Protein AF-A0A0K2RQP8-F1 (afdb_monomer)

pLDDT: mean 93.06, std 7.68, range [57.0, 98.81]

Secondary structure (DSSP, 8-state):
--EEEEES--GGG--EEEE-GGGHHHHHHHHHTTGGG-S-HHHHHHHHHHHHHHHHHHTTPPTT--EEEEEEEESS-TT-----

Mean predicted aligned error: 4.34 Å

Nearest PDB structures (foldseek):
  1pp0-assembly4_D  TM=4.276E-01  e=8.847E+00  Volvariella volvacea
  4ttb-assembly1_B  TM=2.465E-01  e=5.543E+00  Homo sapiens

Foldseek 3Di:
DDKDKDFPDPPVQFDDKDWCLVPLVVVLVVVVVVVVVCVPSVVVSVVQQVQQQVRCVVVVHDPSIGIGTIRMDDDPDPPDDPDD

Sequence (84 aa):
MPWLWLFAGPETRENYFVDVTDHVDAKLAAIRIHASQHPDLEGMERAVRGMLRHNASRAGMPGGRSAEAFHVVEVNGSQTIAGF

Structure (mmCIF, N/CA/C/O backbone):
data_AF-A0A0K2RQP8-F1
#
_entry.id   AF-A0A0K2RQP8-F1
#
loop_
_atom_site.group_PDB
_atom_site.id
_atom_site.type_symbol
_atom_site.label_atom_id
_atom_site.label_alt_id
_atom_site.label_comp_id
_atom_site.label_asym_id
_atom_site.label_entity_id
_atom_site.label_seq_id
_atom_site.pdbx_PDB_ins_code
_atom_site.Cartn_x
_atom_site.Cartn_y
_atom_site.Cartn_z
_atom_site.occupancy
_atom_site.B_iso_or_equiv
_atom_site.auth_seq_id
_atom_site.auth_comp_id
_atom_site.auth_asym_id
_atom_site.auth_atom_id
_atom_site.pdbx_PDB_model_num
ATOM 1 N N . MET A 1 1 ? -19.114 10.248 7.874 1.00 63.62 1 MET A N 1
ATOM 2 C CA . MET A 1 1 ? -17.994 11.098 8.319 1.00 63.62 1 MET A CA 1
ATOM 3 C C . MET A 1 1 ? -16.991 11.182 7.184 1.00 63.62 1 MET A C 1
ATOM 5 O O . MET A 1 1 ? -16.754 10.140 6.573 1.00 63.62 1 MET A O 1
ATOM 9 N N . PRO A 1 2 ? -16.481 12.370 6.821 1.00 86.31 2 PRO A N 1
ATOM 10 C CA . PRO A 1 2 ? -15.388 12.459 5.864 1.00 86.31 2 PRO A CA 1
ATOM 11 C C . PRO A 1 2 ? -14.113 11.886 6.499 1.00 86.31 2 PRO A C 1
ATOM 13 O O . PRO A 1 2 ? -13.769 12.213 7.632 1.00 86.31 2 PRO A O 1
ATOM 16 N N . TRP A 1 3 ? -13.427 11.010 5.773 1.00 92.62 3 TRP A N 1
ATOM 17 C CA . TRP A 1 3 ? -12.149 10.431 6.184 1.00 92.62 3 TRP A CA 1
ATOM 18 C C . TRP A 1 3 ? -11.042 11.021 5.325 1.00 92.62 3 TRP A C 1
ATOM 20 O O . TRP A 1 3 ? -11.186 11.094 4.105 1.00 92.62 3 TRP A O 1
ATOM 30 N N . LEU A 1 4 ? -9.929 11.397 5.949 1.00 94.75 4 LEU A N 1
ATOM 31 C CA . LEU A 1 4 ? -8.705 11.744 5.238 1.00 94.75 4 LEU A CA 1
ATOM 32 C C . LEU A 1 4 ? -7.749 10.552 5.292 1.00 94.75 4 LEU A C 1
ATOM 34 O O . LEU A 1 4 ? -7.419 10.072 6.374 1.00 94.75 4 LEU A O 1
ATOM 38 N N . TRP A 1 5 ? -7.309 10.091 4.122 1.00 96.69 5 TRP A N 1
ATOM 39 C CA . TRP A 1 5 ? -6.358 8.991 3.977 1.00 96.69 5 TRP A CA 1
ATOM 40 C C . TRP A 1 5 ? -5.041 9.544 3.453 1.00 96.69 5 TRP A C 1
ATOM 42 O O . TRP A 1 5 ? -4.978 10.076 2.346 1.00 96.69 5 TRP A O 1
ATOM 52 N N . LEU A 1 6 ? -3.992 9.439 4.262 1.00 96.88 6 LEU A N 1
ATOM 53 C CA . LEU A 1 6 ? -2.662 9.927 3.922 1.00 96.88 6 LEU A CA 1
ATOM 54 C C . LEU A 1 6 ? -1.762 8.739 3.591 1.00 96.88 6 LEU A C 1
ATOM 56 O O . LEU A 1 6 ? -1.551 7.864 4.431 1.00 96.88 6 LEU A O 1
ATOM 60 N N . PHE A 1 7 ? -1.227 8.733 2.373 1.00 95.62 7 PHE A N 1
ATOM 61 C CA . PHE A 1 7 ? -0.193 7.801 1.930 1.00 95.62 7 PHE A CA 1
ATOM 62 C C . PHE A 1 7 ? 1.196 8.430 2.110 1.00 95.62 7 PHE A C 1
ATOM 64 O O . PHE A 1 7 ? 1.339 9.646 1.979 1.00 95.62 7 PHE A O 1
ATOM 71 N N . ALA A 1 8 ? 2.212 7.602 2.377 1.00 90.94 8 ALA A N 1
ATOM 72 C CA . A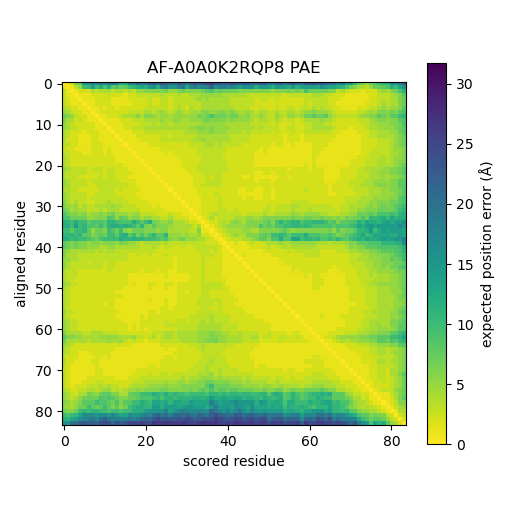LA A 1 8 ? 3.608 8.022 2.559 1.00 90.94 8 ALA A CA 1
ATOM 73 C C . ALA A 1 8 ? 3.825 9.055 3.689 1.00 90.94 8 ALA A C 1
ATOM 75 O O . ALA A 1 8 ? 4.649 9.964 3.577 1.00 90.94 8 ALA A O 1
ATOM 76 N N . GLY A 1 9 ? 3.073 8.917 4.786 1.00 88.19 9 GLY A N 1
ATOM 77 C CA . GLY A 1 9 ? 3.306 9.667 6.021 1.00 88.19 9 GLY A CA 1
ATOM 78 C C . GLY A 1 9 ? 4.429 9.061 6.877 1.00 88.19 9 GLY A C 1
ATOM 79 O O . GLY A 1 9 ? 4.991 8.026 6.526 1.00 88.19 9 GLY A O 1
ATOM 80 N N . PRO A 1 10 ? 4.766 9.674 8.027 1.00 94.44 10 PRO A N 1
ATOM 81 C CA . PRO A 1 10 ? 5.669 9.058 8.993 1.00 94.44 10 PRO A CA 1
ATOM 82 C C . PRO A 1 10 ? 5.139 7.696 9.446 1.00 94.44 10 PRO A C 1
ATOM 84 O O . PRO A 1 10 ? 3.976 7.593 9.835 1.00 94.44 10 PRO A O 1
ATOM 87 N N . GLU A 1 11 ? 6.009 6.686 9.478 1.00 94.75 11 GLU A N 1
ATOM 88 C CA . GLU A 1 11 ? 5.651 5.308 9.844 1.00 94.75 11 GLU A CA 1
ATOM 89 C C . GLU A 1 11 ? 4.900 5.226 11.186 1.00 94.75 11 GLU A C 1
ATOM 91 O O . GLU A 1 11 ? 3.933 4.483 11.330 1.00 94.75 11 GLU A O 1
ATOM 96 N N . THR A 1 12 ? 5.287 6.062 12.155 1.00 95.75 12 THR A N 1
ATOM 97 C CA . THR A 1 12 ? 4.681 6.145 13.497 1.00 95.75 12 THR A CA 1
ATOM 98 C C . THR A 1 12 ? 3.230 6.630 13.513 1.00 95.75 12 THR A C 1
ATOM 100 O O . THR A 1 12 ? 2.587 6.589 14.561 1.00 95.75 12 THR A O 1
ATOM 103 N N . ARG A 1 13 ? 2.710 7.131 12.386 1.00 96.75 13 ARG A N 1
ATOM 104 C CA . ARG A 1 13 ? 1.323 7.590 12.229 1.00 96.75 13 ARG A CA 1
ATOM 105 C C . ARG A 1 13 ? 0.466 6.631 11.408 1.00 96.75 13 ARG A C 1
ATOM 107 O O . ARG A 1 13 ? -0.752 6.780 11.411 1.00 96.75 13 ARG A O 1
ATOM 114 N N . GLU A 1 14 ? 1.063 5.678 10.703 1.00 97.56 14 GLU A N 1
ATOM 115 C CA . GLU A 1 14 ? 0.312 4.709 9.909 1.00 97.56 14 GLU A CA 1
ATOM 116 C C . GLU A 1 14 ? -0.500 3.801 10.837 1.00 97.56 14 GLU A C 1
ATOM 118 O O . GLU A 1 14 ? 0.040 3.136 11.719 1.00 97.56 14 GLU A O 1
ATOM 123 N N . ASN A 1 15 ? -1.817 3.809 10.657 1.00 96.88 15 ASN A N 1
ATOM 124 C CA . ASN A 1 15 ? -2.773 3.137 11.536 1.00 96.88 15 ASN A CA 1
ATOM 125 C C . ASN A 1 15 ? -3.760 2.248 10.765 1.00 96.88 15 ASN A C 1
ATOM 127 O O . ASN A 1 15 ? -4.637 1.637 11.374 1.00 96.88 15 ASN A O 1
ATOM 131 N N . TYR A 1 16 ? -3.622 2.167 9.440 1.00 97.50 16 TYR A N 1
ATOM 132 C CA . TYR A 1 16 ? -4.471 1.347 8.591 1.00 97.50 16 TYR A CA 1
ATOM 133 C C . TYR A 1 16 ? -3.664 0.697 7.469 1.00 97.50 16 TYR A C 1
ATOM 135 O O . TYR A 1 16 ? -2.816 1.341 6.852 1.00 97.50 16 TYR A O 1
ATOM 143 N N . PHE A 1 17 ? -3.952 -0.574 7.189 1.00 98.31 17 PHE A N 1
ATOM 144 C CA . PHE A 1 17 ? -3.269 -1.360 6.166 1.00 98.31 17 PHE A CA 1
ATOM 145 C C . PHE A 1 17 ? -4.293 -2.002 5.234 1.00 98.31 17 PHE A C 1
ATOM 147 O O . PHE A 1 17 ? -5.215 -2.678 5.689 1.00 98.31 17 PHE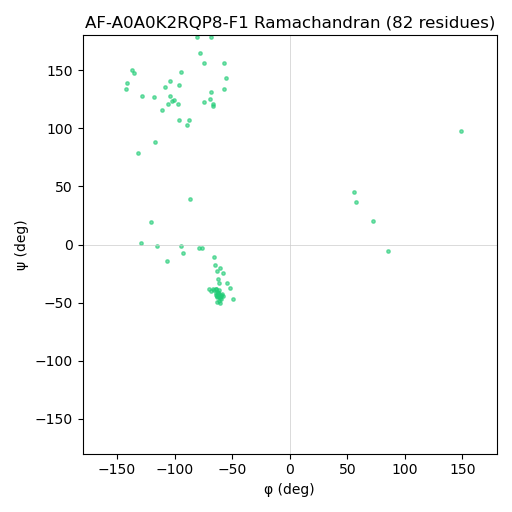 A O 1
ATOM 154 N N . VAL A 1 18 ? -4.121 -1.802 3.931 1.00 98.25 18 VAL A N 1
ATOM 155 C CA . VAL A 1 18 ? -4.962 -2.396 2.886 1.00 98.25 18 VAL A CA 1
ATOM 156 C C . VAL A 1 18 ? -4.206 -3.567 2.274 1.00 98.25 18 VAL A C 1
ATOM 158 O O . VAL A 1 18 ? -3.093 -3.374 1.788 1.00 98.25 18 VAL A O 1
ATOM 161 N N . ASP A 1 19 ? -4.793 -4.768 2.286 1.00 98.50 19 ASP A N 1
ATOM 162 C CA . ASP A 1 19 ? -4.252 -5.916 1.548 1.00 98.50 19 ASP A CA 1
ATOM 163 C C . ASP A 1 19 ? -4.359 -5.639 0.042 1.00 98.50 19 ASP A C 1
ATOM 165 O O . ASP A 1 19 ? -5.444 -5.421 -0.497 1.00 98.50 19 ASP A O 1
ATOM 169 N N . VAL A 1 20 ? -3.209 -5.623 -0.627 1.00 98.44 20 VAL A N 1
ATOM 170 C CA . VAL A 1 20 ? -3.083 -5.398 -2.070 1.00 98.44 20 VAL A CA 1
ATOM 171 C C . VAL A 1 20 ? -2.409 -6.579 -2.765 1.00 98.44 20 VAL A C 1
ATOM 173 O O . VAL A 1 20 ? -1.893 -6.414 -3.869 1.00 98.44 20 VAL A O 1
ATOM 176 N N . THR A 1 21 ? -2.379 -7.768 -2.150 1.00 98.44 21 THR A N 1
ATOM 177 C CA . THR A 1 21 ? -1.697 -8.957 -2.687 1.00 98.44 21 THR A CA 1
ATOM 178 C C . THR A 1 21 ? -2.058 -9.229 -4.141 1.00 98.44 21 THR A C 1
ATOM 180 O O . THR A 1 21 ? -1.159 -9.368 -4.969 1.00 98.44 21 THR A O 1
ATOM 183 N N . ASP A 1 22 ? -3.345 -9.196 -4.477 1.00 98.44 22 ASP A N 1
ATOM 184 C CA . ASP A 1 22 ? -3.813 -9.504 -5.833 1.00 98.44 22 ASP A CA 1
ATOM 185 C C . ASP A 1 22 ? -3.624 -8.334 -6.822 1.00 98.44 22 ASP A C 1
ATOM 187 O O . ASP A 1 22 ? -3.898 -8.463 -8.011 1.00 98.44 22 ASP A O 1
ATOM 191 N N . HIS A 1 23 ? -3.132 -7.185 -6.346 1.00 98.25 23 HIS A N 1
ATOM 192 C CA . HIS A 1 23 ? -2.991 -5.944 -7.116 1.00 98.25 23 HIS A CA 1
ATOM 193 C C . HIS A 1 23 ? -1.529 -5.515 -7.307 1.00 98.25 23 HIS A C 1
ATOM 195 O O . HIS A 1 23 ? -1.263 -4.509 -7.970 1.00 98.25 23 HIS A O 1
ATOM 201 N N . VAL A 1 24 ? -0.564 -6.268 -6.763 1.00 98.00 24 VAL A N 1
ATOM 202 C CA . VAL A 1 24 ? 0.864 -5.916 -6.844 1.00 98.00 24 VAL A CA 1
ATOM 203 C C . VAL A 1 24 ? 1.326 -5.794 -8.296 1.00 98.00 24 VAL A C 1
ATOM 205 O O . VAL A 1 24 ? 2.012 -4.833 -8.638 1.00 98.00 24 VAL A O 1
ATOM 208 N N . ASP A 1 25 ? 0.934 -6.724 -9.165 1.00 97.06 25 ASP A N 1
ATOM 209 C CA . ASP A 1 25 ? 1.392 -6.715 -10.557 1.00 97.06 25 ASP A CA 1
ATOM 210 C C . ASP A 1 25 ? 0.780 -5.555 -11.355 1.00 97.06 25 ASP A C 1
ATOM 212 O O . ASP A 1 25 ? 1.490 -4.893 -12.114 1.00 97.06 25 ASP A O 1
ATOM 216 N N . ALA A 1 26 ? -0.493 -5.223 -11.111 1.00 97.75 26 ALA A N 1
ATOM 217 C CA . ALA A 1 26 ? -1.135 -4.045 -11.698 1.00 97.75 26 ALA A CA 1
ATOM 218 C C . ALA A 1 26 ? -0.451 -2.743 -11.246 1.00 97.75 26 ALA A C 1
ATOM 220 O O . ALA A 1 26 ? -0.184 -1.859 -12.062 1.00 97.75 26 ALA A O 1
ATOM 221 N N . LYS A 1 27 ? -0.089 -2.647 -9.960 1.00 96.06 27 LYS A N 1
ATOM 222 C CA . LYS A 1 27 ? 0.668 -1.513 -9.420 1.00 96.06 27 LYS A CA 1
ATOM 223 C C . LYS A 1 27 ? 2.033 -1.369 -10.093 1.00 96.06 27 LYS A C 1
ATOM 225 O O . LYS A 1 27 ? 2.403 -0.268 -10.491 1.00 96.06 27 LYS A O 1
ATOM 230 N N . LEU A 1 28 ? 2.784 -2.459 -10.249 1.00 96.38 28 LEU A N 1
ATOM 231 C CA . LEU A 1 28 ? 4.089 -2.411 -10.914 1.00 96.38 28 LEU A CA 1
ATOM 232 C C . LEU A 1 28 ? 3.966 -2.048 -12.395 1.00 96.38 28 LEU A C 1
ATOM 234 O O . LEU A 1 28 ? 4.773 -1.263 -12.887 1.00 96.38 28 LEU A O 1
ATOM 238 N N . ALA A 1 29 ? 2.946 -2.557 -13.090 1.00 95.56 29 ALA A N 1
ATOM 239 C CA . ALA A 1 29 ? 2.667 -2.172 -14.470 1.00 95.56 29 ALA A CA 1
ATOM 240 C C . ALA A 1 29 ? 2.415 -0.660 -14.595 1.00 95.56 29 ALA A C 1
ATOM 242 O O . ALA A 1 29 ? 2.969 -0.027 -15.491 1.00 95.56 29 ALA A O 1
ATOM 243 N N . ALA A 1 30 ? 1.656 -0.070 -13.665 1.00 94.69 30 ALA A N 1
ATOM 244 C CA . ALA A 1 30 ? 1.424 1.372 -13.630 1.00 94.69 30 ALA A CA 1
ATOM 245 C C . ALA A 1 30 ? 2.719 2.167 -13.386 1.00 94.69 30 ALA A C 1
ATOM 247 O O . ALA A 1 30 ? 2.989 3.130 -14.101 1.00 94.69 30 ALA A O 1
ATOM 248 N N . ILE A 1 31 ? 3.560 1.749 -12.433 1.00 92.81 31 ILE A N 1
ATOM 249 C CA . ILE A 1 31 ? 4.815 2.458 -12.128 1.00 92.81 31 ILE A CA 1
ATOM 250 C C . ILE A 1 31 ? 5.787 2.417 -13.319 1.00 92.81 31 ILE A C 1
ATOM 252 O O . ILE A 1 31 ? 6.424 3.424 -13.625 1.00 92.81 31 ILE A O 1
ATOM 256 N N . ARG A 1 32 ? 5.858 1.293 -14.048 1.00 91.88 32 ARG A N 1
ATOM 257 C CA . ARG A 1 32 ? 6.723 1.147 -15.236 1.00 91.88 32 ARG A CA 1
ATOM 258 C C . ARG A 1 32 ? 6.442 2.186 -16.329 1.00 91.88 32 ARG A C 1
ATOM 260 O O . ARG A 1 32 ? 7.346 2.488 -17.103 1.00 91.88 32 ARG A O 1
ATOM 267 N N . ILE A 1 33 ? 5.234 2.756 -16.397 1.00 92.44 33 ILE A N 1
ATOM 268 C CA . ILE A 1 33 ? 4.896 3.820 -17.363 1.00 92.44 33 ILE A CA 1
ATOM 269 C C . ILE A 1 33 ? 5.763 5.068 -17.128 1.00 92.44 33 ILE A C 1
ATOM 271 O O . ILE A 1 33 ? 6.123 5.766 -18.074 1.00 92.44 33 ILE A O 1
ATOM 275 N N . HIS A 1 34 ? 6.183 5.315 -15.887 1.00 87.06 34 HIS A N 1
ATOM 276 C CA . HIS A 1 34 ? 7.068 6.419 -15.517 1.00 87.06 34 HIS A CA 1
ATOM 277 C C . HIS A 1 34 ? 8.555 6.051 -15.660 1.00 87.06 34 HIS A C 1
ATOM 279 O O . HIS A 1 34 ? 9.385 6.445 -14.844 1.00 87.06 34 HIS A O 1
ATOM 285 N N . ALA A 1 35 ? 8.915 5.308 -16.714 1.00 79.94 35 ALA A N 1
ATOM 286 C CA . ALA A 1 35 ? 10.261 4.765 -16.924 1.00 79.94 35 ALA A CA 1
ATOM 287 C C . ALA A 1 35 ? 11.383 5.820 -16.875 1.00 79.94 35 ALA A C 1
ATOM 289 O O . ALA A 1 35 ? 12.473 5.537 -16.387 1.00 79.94 35 ALA A O 1
ATOM 290 N N . SER A 1 36 ? 11.126 7.058 -17.312 1.00 85.69 36 SER A N 1
ATOM 291 C CA . SER A 1 36 ? 12.113 8.149 -17.251 1.00 85.69 36 SER A CA 1
ATOM 292 C C . SER A 1 36 ? 12.497 8.568 -15.824 1.00 85.69 36 SER A C 1
ATOM 294 O O . SER A 1 36 ? 13.539 9.193 -15.641 1.00 85.69 36 SER A O 1
ATOM 296 N N . GLN A 1 37 ? 11.695 8.215 -14.814 1.00 86.50 37 GLN A N 1
ATOM 297 C CA . GLN A 1 37 ? 11.969 8.449 -13.390 1.00 86.50 37 GLN A CA 1
ATOM 298 C C . GLN A 1 37 ? 12.672 7.255 -12.720 1.00 86.50 37 GLN A C 1
ATOM 300 O O . GLN A 1 37 ? 13.095 7.349 -11.566 1.00 86.50 37 GLN A O 1
ATOM 305 N N . HIS A 1 38 ? 12.814 6.133 -13.434 1.00 81.81 38 HIS A N 1
ATOM 306 C CA . HIS A 1 38 ? 13.302 4.862 -12.905 1.00 81.81 38 HIS A CA 1
ATOM 307 C C . HIS A 1 38 ? 14.384 4.264 -13.821 1.00 81.81 38 HIS A C 1
ATOM 309 O O . HIS A 1 38 ? 14.106 3.334 -14.577 1.00 81.81 38 HIS A O 1
ATOM 315 N N . PRO A 1 39 ? 15.635 4.764 -13.751 1.00 84.56 39 PRO A N 1
ATOM 316 C CA . PRO A 1 39 ? 16.738 4.240 -14.563 1.00 84.56 39 PRO A CA 1
ATOM 317 C C . PRO A 1 39 ? 17.082 2.772 -14.247 1.00 84.56 39 PRO A C 1
ATOM 319 O O . PRO A 1 39 ? 17.626 2.082 -15.103 1.00 84.56 39 PRO A O 1
ATOM 322 N N . ASP A 1 40 ? 16.735 2.287 -13.047 1.00 92.62 40 ASP A N 1
ATOM 323 C CA . ASP A 1 40 ? 16.804 0.877 -12.641 1.00 92.62 40 ASP A CA 1
ATOM 324 C C . ASP A 1 40 ? 15.393 0.349 -12.318 1.00 92.62 40 ASP A C 1
ATOM 326 O O . ASP A 1 40 ? 14.919 0.424 -11.179 1.00 92.62 40 ASP A O 1
ATOM 330 N N . LEU A 1 41 ? 14.702 -0.163 -13.341 1.00 90.62 41 LEU A N 1
ATOM 331 C CA . LEU A 1 41 ? 13.349 -0.717 -13.207 1.00 90.62 41 LEU A CA 1
ATOM 332 C C . LEU A 1 41 ? 13.312 -1.936 -12.279 1.00 90.62 41 LEU A C 1
ATOM 334 O O . LEU A 1 41 ? 12.416 -2.055 -11.444 1.00 90.62 41 LEU A O 1
ATOM 338 N N . GLU A 1 42 ? 14.295 -2.831 -12.379 1.00 92.38 42 GLU A N 1
ATOM 339 C CA . GLU A 1 42 ? 14.319 -4.031 -11.545 1.00 92.38 42 GLU A CA 1
ATOM 340 C C . GLU A 1 42 ? 14.564 -3.689 -10.072 1.00 92.38 42 GLU A C 1
ATOM 342 O O . GLU A 1 42 ? 13.936 -4.266 -9.180 1.00 92.38 42 GLU A O 1
ATOM 347 N N . GLY A 1 43 ? 15.460 -2.738 -9.796 1.00 94.75 43 GLY A N 1
ATOM 348 C CA . GLY A 1 43 ? 15.696 -2.217 -8.453 1.00 94.75 43 GLY A CA 1
ATOM 349 C C . GLY A 1 43 ? 14.453 -1.570 -7.862 1.00 94.75 43 GLY A C 1
ATOM 350 O O . GLY A 1 43 ? 14.089 -1.872 -6.722 1.00 94.75 43 GLY A O 1
ATOM 351 N N . MET A 1 44 ? 13.754 -0.759 -8.655 1.00 94.62 44 MET A N 1
ATOM 352 C CA . MET A 1 44 ? 12.476 -0.163 -8.275 1.00 94.62 44 MET A CA 1
ATOM 353 C C . MET A 1 44 ? 11.425 -1.237 -7.951 1.00 94.62 44 MET A C 1
ATOM 355 O O . MET A 1 44 ? 10.763 -1.153 -6.916 1.00 94.62 44 MET A O 1
ATOM 359 N N . GLU A 1 45 ? 11.300 -2.296 -8.752 1.00 95.81 45 GLU A N 1
ATOM 360 C CA . GLU A 1 45 ? 10.358 -3.391 -8.479 1.00 95.81 45 GLU A CA 1
ATOM 361 C C . GLU A 1 45 ? 10.689 -4.154 -7.203 1.00 95.81 45 GLU A C 1
ATOM 363 O O . GLU A 1 45 ? 9.794 -4.440 -6.398 1.00 95.81 45 GLU A O 1
ATOM 368 N N . ARG A 1 46 ? 11.973 -4.459 -6.982 1.00 96.75 46 ARG A N 1
ATOM 369 C CA . ARG A 1 46 ? 12.429 -5.092 -5.739 1.00 96.75 46 ARG A CA 1
ATOM 370 C C . ARG A 1 46 ? 12.097 -4.221 -4.531 1.00 96.75 46 ARG A C 1
ATOM 372 O O . ARG A 1 46 ? 11.591 -4.753 -3.541 1.00 96.75 46 ARG A O 1
ATOM 379 N N . ALA A 1 47 ? 12.326 -2.911 -4.625 1.00 95.44 47 ALA A N 1
ATOM 380 C CA . ALA A 1 47 ? 12.023 -1.959 -3.562 1.00 95.44 47 ALA A CA 1
ATOM 381 C C . ALA A 1 47 ? 10.517 -1.897 -3.265 1.00 95.44 47 ALA A C 1
ATOM 383 O O . ALA A 1 47 ? 10.115 -2.066 -2.114 1.00 95.44 47 ALA A O 1
ATOM 384 N N . VAL A 1 48 ? 9.673 -1.754 -4.294 1.00 96.44 48 VAL A N 1
ATOM 385 C CA . VAL A 1 48 ? 8.210 -1.702 -4.131 1.00 96.44 48 VAL A CA 1
ATOM 386 C C . VAL A 1 48 ? 7.681 -2.996 -3.518 1.00 96.44 48 VAL A C 1
ATOM 388 O O . VAL A 1 48 ? 6.952 -2.951 -2.528 1.00 96.44 48 VAL A O 1
ATOM 391 N N . ARG A 1 49 ? 8.079 -4.164 -4.038 1.00 97.88 49 ARG A N 1
ATOM 392 C CA . ARG A 1 49 ? 7.646 -5.451 -3.471 1.00 97.88 49 ARG A CA 1
ATOM 393 C C . ARG A 1 49 ? 8.156 -5.642 -2.039 1.00 97.88 49 ARG A C 1
ATOM 395 O O . ARG A 1 49 ? 7.435 -6.186 -1.208 1.00 97.88 49 ARG A O 1
ATOM 402 N N . GLY A 1 50 ? 9.382 -5.209 -1.743 1.00 97.94 50 GLY A N 1
ATOM 403 C CA . GLY A 1 50 ? 9.955 -5.241 -0.396 1.00 97.94 50 GLY A CA 1
ATOM 404 C C . GLY A 1 50 ? 9.138 -4.418 0.597 1.00 97.94 50 GLY A C 1
ATOM 405 O O . GLY A 1 50 ? 8.731 -4.947 1.630 1.00 97.94 50 GLY A O 1
ATOM 406 N N . MET A 1 51 ? 8.826 -3.172 0.241 1.00 97.19 51 MET A N 1
ATOM 407 C CA . MET A 1 51 ? 8.008 -2.270 1.051 1.00 97.19 51 MET A CA 1
ATOM 408 C C . MET A 1 51 ? 6.605 -2.839 1.306 1.00 97.19 51 MET A C 1
ATOM 410 O O . MET A 1 51 ? 6.155 -2.873 2.447 1.00 97.19 51 MET A O 1
ATOM 414 N N . LEU A 1 52 ? 5.928 -3.353 0.273 1.00 98.31 52 LEU A N 1
ATOM 415 C CA . LEU A 1 52 ? 4.580 -3.914 0.426 1.00 98.31 52 LEU A CA 1
ATOM 416 C C . LEU A 1 52 ? 4.556 -5.151 1.337 1.00 98.31 52 LEU A C 1
ATOM 418 O O . LEU A 1 52 ? 3.664 -5.286 2.175 1.00 98.31 52 LEU A O 1
ATOM 422 N N . ARG A 1 53 ? 5.543 -6.048 1.212 1.00 98.44 53 ARG A N 1
ATOM 423 C CA . ARG A 1 53 ? 5.667 -7.213 2.106 1.00 98.44 53 ARG A CA 1
ATOM 424 C C . ARG A 1 53 ? 6.001 -6.804 3.537 1.00 98.44 53 ARG A C 1
ATOM 426 O O . ARG A 1 53 ? 5.481 -7.397 4.478 1.00 98.44 53 ARG A O 1
ATOM 433 N N . HIS A 1 54 ? 6.854 -5.795 3.706 1.00 97.69 54 HIS A N 1
ATOM 434 C CA . HIS A 1 54 ? 7.179 -5.254 5.021 1.00 97.69 54 HIS A CA 1
ATOM 435 C C . HIS A 1 54 ? 5.932 -4.688 5.714 1.00 97.69 54 HIS A C 1
ATOM 437 O O . HIS A 1 54 ? 5.659 -5.029 6.863 1.00 97.69 54 HIS A O 1
ATOM 443 N N . ASN A 1 55 ? 5.117 -3.922 4.990 1.00 98.19 55 ASN A N 1
ATOM 444 C CA . ASN A 1 55 ? 3.849 -3.407 5.502 1.00 98.19 55 ASN A CA 1
ATOM 445 C C . ASN A 1 55 ? 2.859 -4.526 5.850 1.00 98.19 55 ASN A C 1
ATOM 447 O O . ASN A 1 55 ? 2.224 -4.463 6.897 1.00 98.19 55 ASN A O 1
ATOM 451 N N . ALA A 1 56 ? 2.762 -5.582 5.036 1.00 98.44 56 ALA A N 1
ATOM 452 C CA . ALA A 1 56 ? 1.925 -6.739 5.366 1.00 98.44 56 ALA A CA 1
ATOM 453 C C . ALA A 1 56 ? 2.383 -7.431 6.660 1.00 98.44 56 ALA A C 1
ATOM 455 O O . ALA A 1 56 ? 1.557 -7.808 7.490 1.00 98.44 56 ALA A O 1
ATOM 456 N N . SER A 1 57 ? 3.700 -7.540 6.870 1.00 98.12 57 SER A N 1
ATOM 457 C CA . SER A 1 57 ? 4.259 -8.049 8.125 1.00 98.12 57 SER A CA 1
ATOM 458 C C . SER A 1 57 ? 3.911 -7.148 9.311 1.00 98.12 57 SER A C 1
ATOM 460 O O . SER A 1 57 ? 3.528 -7.663 10.358 1.00 98.12 57 SER A O 1
ATOM 462 N N . ARG A 1 58 ? 4.018 -5.819 9.164 1.00 97.00 58 ARG A N 1
ATOM 463 C CA . ARG A 1 58 ? 3.617 -4.845 10.198 1.00 97.00 58 ARG A CA 1
ATOM 464 C C . ARG A 1 58 ? 2.123 -4.931 10.523 1.00 97.00 58 ARG A C 1
ATOM 466 O O . ARG A 1 58 ? 1.745 -4.770 11.677 1.00 97.00 58 ARG A O 1
ATOM 473 N N . ALA A 1 59 ? 1.299 -5.254 9.530 1.00 97.56 59 ALA A N 1
ATOM 474 C CA . ALA A 1 59 ? -0.136 -5.479 9.676 1.00 97.56 59 ALA A CA 1
ATOM 475 C C . ALA A 1 59 ? -0.504 -6.843 10.302 1.00 97.56 59 ALA A C 1
ATOM 477 O O . ALA A 1 59 ? -1.686 -7.118 10.499 1.00 97.56 59 ALA A O 1
ATOM 478 N N . GLY A 1 60 ? 0.471 -7.717 10.589 1.00 98.00 60 GLY A N 1
ATOM 479 C CA . GLY A 1 60 ? 0.224 -9.056 11.136 1.00 98.00 60 GLY A CA 1
ATOM 480 C C . GLY A 1 60 ? -0.383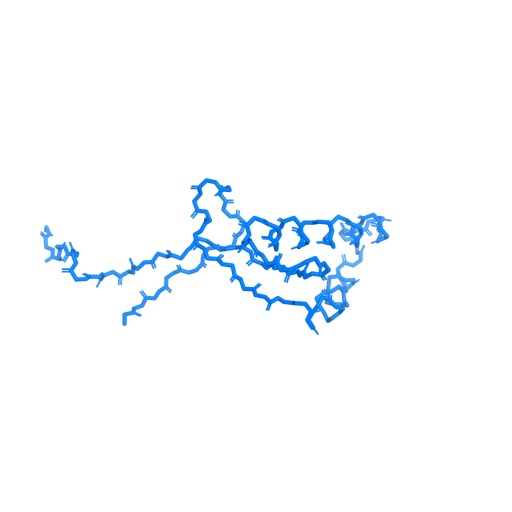 -10.049 10.136 1.00 98.00 60 GLY A C 1
ATOM 481 O O . GLY A 1 60 ? -0.982 -11.043 10.543 1.00 98.00 60 GLY A O 1
ATOM 482 N N . MET A 1 61 ? -0.256 -9.792 8.830 1.00 98.19 61 MET A N 1
ATOM 483 C CA . MET A 1 61 ? -0.790 -10.672 7.789 1.00 98.19 61 MET A CA 1
ATOM 484 C C . MET A 1 61 ? 0.049 -11.954 7.630 1.00 98.19 61 MET A C 1
ATOM 486 O O . MET A 1 61 ? 1.248 -11.955 7.927 1.00 98.19 61 MET A O 1
ATOM 490 N N . PRO A 1 62 ? -0.537 -13.047 7.098 1.00 97.00 62 PRO A N 1
ATOM 491 C CA . PRO A 1 62 ? 0.214 -14.252 6.759 1.00 97.00 62 PRO A CA 1
ATOM 492 C C . PRO A 1 62 ? 1.369 -13.996 5.778 1.00 97.00 62 PRO A C 1
ATOM 494 O O . PR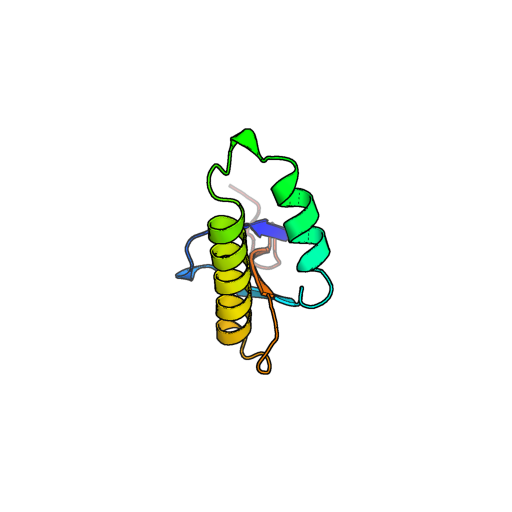O A 1 62 ? 1.342 -13.065 4.970 1.00 97.00 62 PRO A O 1
ATOM 497 N N . GLY A 1 63 ? 2.371 -14.878 5.804 1.00 95.50 63 GLY A N 1
ATOM 498 C CA 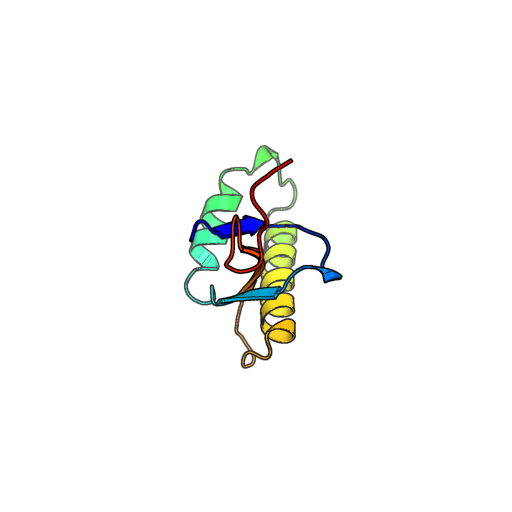. GLY A 1 63 ? 3.512 -14.817 4.890 1.00 95.50 63 GLY A CA 1
ATOM 499 C C . GLY A 1 63 ? 3.095 -14.806 3.413 1.00 95.50 63 GLY A C 1
ATOM 500 O O . GLY A 1 63 ? 2.135 -15.462 3.016 1.00 95.50 63 GLY A O 1
AT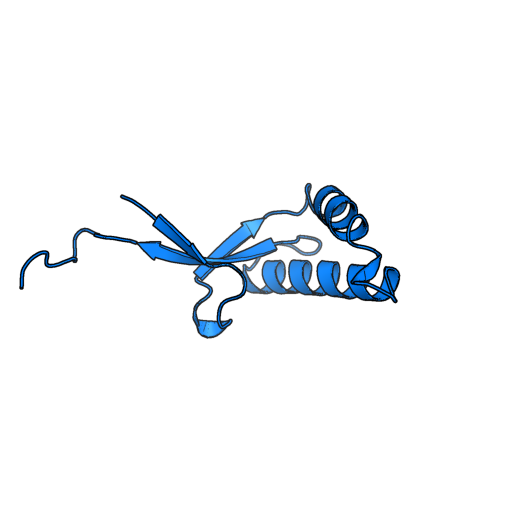OM 501 N N . GLY A 1 64 ? 3.828 -14.044 2.596 1.00 95.38 64 GLY A N 1
ATOM 502 C CA . GLY A 1 64 ? 3.548 -13.877 1.164 1.00 95.38 64 GLY A CA 1
ATOM 503 C C . GLY A 1 64 ? 2.530 -12.780 0.834 1.00 95.38 64 GLY A C 1
ATOM 504 O O . GLY A 1 64 ? 2.353 -12.462 -0.341 1.00 95.38 64 GLY A O 1
ATOM 505 N N . ARG A 1 65 ? 1.904 -12.158 1.842 1.00 98.38 65 ARG A N 1
ATOM 506 C CA . ARG A 1 65 ? 0.978 -11.037 1.641 1.00 98.38 65 ARG A CA 1
ATOM 507 C C . ARG A 1 65 ? 1.698 -9.717 1.365 1.00 98.38 65 ARG A C 1
ATOM 509 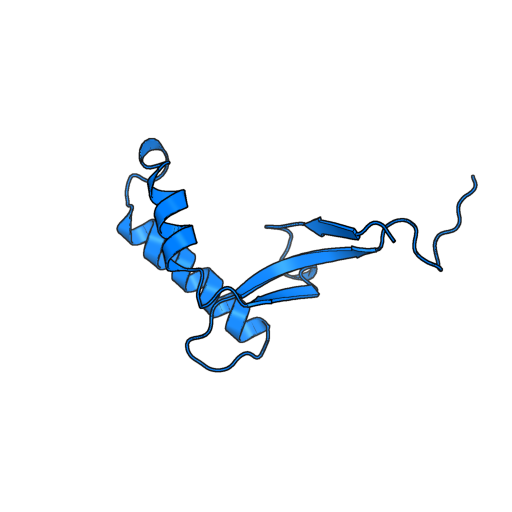O O . ARG A 1 65 ? 2.914 -9.596 1.521 1.00 98.38 65 ARG A O 1
ATOM 516 N N . SER A 1 66 ? 0.951 -8.734 0.876 1.00 98.81 66 SER A N 1
ATOM 517 C CA . SER A 1 66 ? 1.444 -7.405 0.509 1.00 98.81 66 SER A CA 1
ATOM 518 C C . SER A 1 66 ? 0.406 -6.361 0.892 1.00 98.81 66 SER A C 1
ATOM 520 O O . SER A 1 66 ? -0.768 -6.549 0.598 1.00 98.81 66 SER A O 1
ATOM 522 N N . ALA A 1 67 ? 0.832 -5.272 1.530 1.00 98.62 67 ALA A N 1
ATOM 523 C CA . ALA A 1 67 ? -0.078 -4.244 2.013 1.00 98.62 67 ALA A CA 1
ATOM 524 C C . ALA A 1 67 ? 0.412 -2.826 1.708 1.00 98.62 67 ALA A C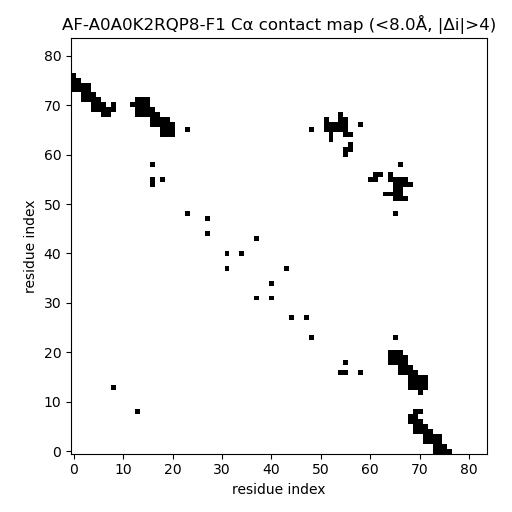 1
ATOM 526 O O . ALA A 1 67 ? 1.611 -2.538 1.723 1.00 98.62 67 ALA A O 1
ATOM 527 N N . GLU A 1 68 ? -0.534 -1.924 1.480 1.00 98.31 68 GLU A N 1
ATOM 528 C CA . GLU A 1 68 ? -0.299 -0.482 1.522 1.00 98.31 68 GLU A CA 1
ATOM 529 C C . GLU A 1 68 ? -0.685 0.062 2.894 1.00 98.31 68 GLU A C 1
ATOM 531 O O . GLU A 1 68 ? -1.704 -0.336 3.455 1.00 98.31 68 GLU A O 1
ATOM 536 N N . ALA A 1 69 ? 0.145 0.951 3.435 1.00 98.25 69 ALA A N 1
ATOM 537 C CA . ALA A 1 69 ? -0.053 1.560 4.741 1.00 98.25 69 ALA A CA 1
ATOM 538 C C . ALA A 1 69 ? -0.547 3.002 4.585 1.00 98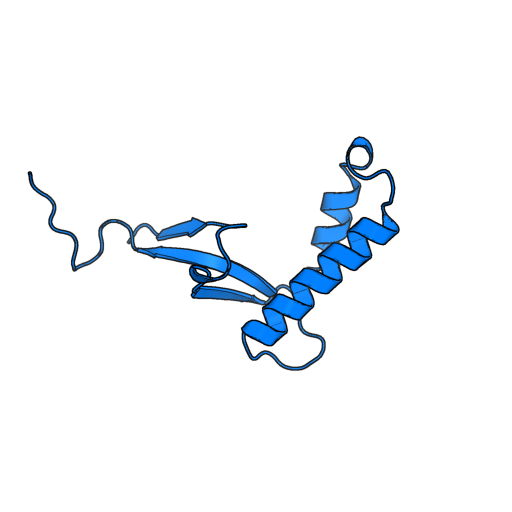.25 69 ALA A C 1
ATOM 540 O O . ALA A 1 69 ? -0.096 3.736 3.702 1.00 98.25 69 ALA A O 1
ATOM 541 N N . PHE A 1 70 ? -1.473 3.394 5.455 1.00 98.12 70 PHE A N 1
ATOM 542 C CA . PHE A 1 70 ? -2.089 4.711 5.466 1.00 98.12 70 PHE A CA 1
ATOM 543 C C . PHE A 1 70 ? -2.201 5.238 6.894 1.00 98.12 70 PHE A C 1
ATOM 545 O O . PHE A 1 70 ? -2.395 4.484 7.851 1.00 98.12 70 PHE A O 1
ATOM 552 N N . HIS A 1 71 ? -2.143 6.560 7.025 1.00 97.56 71 HIS A N 1
ATOM 553 C CA . HIS A 1 71 ? -2.641 7.261 8.202 1.00 97.56 71 HIS A CA 1
ATOM 554 C C . HIS A 1 71 ? -4.059 7.748 7.900 1.00 97.56 71 HIS A C 1
ATOM 556 O O . HIS A 1 71 ? -4.262 8.664 7.099 1.00 97.56 71 HIS A O 1
ATOM 562 N N . VAL A 1 72 ? -5.037 7.095 8.518 1.00 96.38 72 VAL A N 1
ATOM 563 C CA . VAL A 1 72 ? -6.460 7.397 8.384 1.00 96.38 72 VAL A CA 1
ATOM 564 C C . VAL A 1 72 ? -6.884 8.271 9.554 1.00 96.38 72 VAL A C 1
ATOM 566 O O . VAL A 1 72 ? -6.744 7.888 10.718 1.00 96.38 72 VAL A O 1
ATOM 569 N N . VAL A 1 73 ? -7.393 9.457 9.230 1.00 94.25 73 VAL A N 1
ATOM 570 C CA . VAL A 1 73 ? -7.823 10.471 10.194 1.00 94.25 73 VAL A CA 1
ATOM 571 C C . VAL A 1 73 ? -9.315 10.717 10.023 1.00 94.25 73 VAL A C 1
ATOM 573 O O . VAL A 1 73 ? -9.788 11.003 8.918 1.00 94.25 73 VAL A O 1
ATOM 576 N N . GLU A 1 74 ? -10.055 10.618 11.125 1.00 93.00 74 GLU A N 1
ATOM 577 C CA . GLU A 1 74 ? -11.442 11.072 11.169 1.00 93.00 74 GLU A CA 1
ATOM 578 C C . GLU A 1 74 ? -11.473 12.600 11.090 1.00 93.00 74 GLU A C 1
ATOM 580 O O . GLU A 1 74 ? -10.834 13.284 11.892 1.00 93.00 74 GLU A O 1
ATOM 585 N N . VAL A 1 75 ? -12.217 13.146 10.129 1.00 92.06 75 VAL A N 1
ATOM 586 C CA . VAL A 1 75 ? -12.401 14.592 9.990 1.00 92.06 75 VAL A CA 1
ATOM 587 C C . VAL A 1 75 ? -13.792 14.959 10.495 1.00 92.06 75 VAL A C 1
ATOM 589 O O . VAL A 1 75 ? -14.786 14.385 10.051 1.00 92.06 75 VAL A O 1
ATOM 592 N N . ASN A 1 76 ? -13.864 15.940 11.400 1.00 89.06 76 ASN A N 1
ATOM 593 C CA . ASN A 1 76 ? -15.104 16.383 12.051 1.00 89.06 76 ASN A CA 1
ATOM 594 C C . ASN A 1 76 ? -15.853 15.241 12.768 1.00 89.06 76 ASN A C 1
ATOM 596 O O . ASN A 1 76 ? -17.066 15.088 12.612 1.00 89.06 76 ASN A O 1
ATOM 600 N N . GLY A 1 77 ? -15.111 14.416 13.513 1.00 85.94 77 GLY A N 1
ATOM 601 C CA . GLY A 1 77 ? -15.647 13.298 14.287 1.00 85.94 77 GLY A CA 1
ATOM 602 C C . GLY A 1 77 ? -16.503 13.732 15.479 1.00 85.94 77 GLY A C 1
ATOM 603 O O . GLY A 1 77 ? -16.636 14.914 15.791 1.00 85.94 77 GLY A O 1
ATOM 604 N N . SER A 1 78 ? -17.053 12.757 16.204 1.00 85.56 78 SER A N 1
ATOM 605 C CA . SER A 1 78 ? -17.960 13.006 17.343 1.00 85.56 78 SER A CA 1
ATOM 606 C C . SER A 1 78 ? -17.331 13.809 18.490 1.00 85.56 78 SER A C 1
ATOM 608 O O . SER A 1 78 ? -18.045 14.385 19.305 1.00 85.56 78 SER A O 1
ATOM 610 N N . GLN A 1 79 ? -15.999 13.838 18.554 1.00 84.19 79 GLN A N 1
ATOM 611 C CA . GLN A 1 79 ? -15.221 14.591 19.540 1.00 84.19 79 GLN A CA 1
ATOM 612 C C . GLN A 1 79 ? -14.793 15.979 19.034 1.00 84.19 79 GLN A C 1
ATOM 614 O O . GLN A 1 79 ? -14.119 16.716 19.751 1.00 84.19 79 GLN A O 1
ATOM 619 N N . THR A 1 80 ? -15.125 16.345 17.794 1.00 86.75 80 THR A N 1
ATOM 620 C CA . THR A 1 80 ? -14.769 17.650 17.238 1.00 86.75 80 THR A CA 1
ATOM 621 C C . THR A 1 80 ? -15.653 18.738 17.838 1.00 86.75 80 THR A C 1
ATOM 623 O O . THR A 1 80 ? -16.874 18.715 17.704 1.00 86.75 80 THR A O 1
ATOM 626 N N . ILE A 1 81 ? -15.020 19.736 18.451 1.00 83.56 81 ILE A N 1
ATOM 627 C CA . ILE A 1 81 ? -15.687 20.968 18.870 1.00 83.56 81 ILE A CA 1
ATOM 628 C C . ILE A 1 81 ? -15.648 21.930 17.681 1.00 83.56 81 ILE A C 1
ATOM 630 O O . ILE A 1 81 ? -14.591 22.453 17.331 1.00 83.56 81 ILE A O 1
ATOM 634 N N . ALA A 1 82 ? -16.792 22.133 17.029 1.00 74.81 82 ALA A N 1
ATOM 635 C CA . ALA A 1 82 ? -16.943 23.134 15.980 1.00 74.81 82 ALA A CA 1
ATOM 636 C C . ALA A 1 82 ? -17.373 24.461 16.619 1.00 74.81 82 ALA A C 1
ATOM 638 O O . ALA A 1 82 ? -18.531 24.617 17.000 1.00 74.81 82 ALA A O 1
ATOM 639 N N . GLY A 1 83 ? -16.437 25.398 16.769 1.00 69.81 83 GLY A N 1
ATOM 640 C CA . GLY A 1 83 ? -16.728 26.734 17.287 1.00 69.81 83 GLY A CA 1
ATOM 641 C C . GLY A 1 83 ? -15.567 27.340 18.064 1.00 69.81 83 GLY A C 1
ATOM 642 O O . GLY A 1 83 ? -15.411 27.072 19.253 1.00 69.81 83 GLY A O 1
ATOM 643 N N . PHE A 1 84 ? -14.799 28.181 17.376 1.00 57.00 84 PHE A N 1
ATOM 644 C CA . PHE A 1 84 ? -14.200 29.396 17.923 1.00 57.00 84 PHE A CA 1
ATOM 645 C C . PHE A 1 84 ? -14.653 30.550 17.032 1.00 57.00 84 PHE A C 1
ATOM 647 O O . PHE A 1 84 ? -14.715 30.324 15.800 1.00 57.00 84 PHE A O 1
#

Solvent-accessible surface area (backbone atoms only — not comparable to full-atom values): 5099 Å² total; per-residue (Å²): 125,60,71,48,77,40,69,88,62,63,73,95,57,48,76,43,69,46,81,37,56,94,43,50,68,62,52,51,58,57,56,56,72,51,43,94,82,38,93,51,58,67,60,50,50,52,49,53,55,48,51,21,34,51,39,15,52,76,67,70,48,65,90,91,39,24,18,50,60,23,31,71,43,78,44,84,43,98,85,56,82,89,81,132

Radius of gyration: 16.28 Å; Cα contacts (8 Å, |Δi|>4): 97; chains: 1; bounding box: 35×44×37 Å